Protein AF-A0A800G8V4-F1 (afdb_monomer_lite)

Sequence (65 aa):
MKDDAELYVRRSVANNLNDISKDNSEIVVSTLTRWGQSSSEEMQRLIRRALRTLLKQGNVGALGL

Structure (mmCIF, N/CA/C/O backbone):
data_AF-A0A800G8V4-F1
#
_entry.id   AF-A0A800G8V4-F1
#
loop_
_atom_site.group_PDB
_atom_site.id
_atom_site.type_symbol
_atom_site.label_atom_id
_atom_site.label_alt_id
_atom_site.label_comp_id
_atom_site.label_asym_id
_atom_site.label_entity_id
_atom_site.label_seq_id
_atom_site.pdbx_PDB_ins_code
_atom_site.Cartn_x
_atom_site.Cartn_y
_atom_site.Cartn_z
_atom_site.occupancy
_atom_site.B_iso_or_equiv
_atom_site.auth_seq_id
_atom_site.auth_comp_id
_atom_site.auth_asym_id
_atom_site.auth_atom_id
_atom_site.pdbx_PDB_model_num
ATOM 1 N N . MET A 1 1 ? 2.565 1.615 -15.201 1.00 64.12 1 MET A N 1
ATOM 2 C CA . MET A 1 1 ? 1.897 2.179 -14.000 1.00 64.12 1 MET A CA 1
ATOM 3 C C . MET A 1 1 ? 2.067 1.346 -12.722 1.00 64.12 1 MET A C 1
ATOM 5 O O . MET A 1 1 ? 2.647 1.897 -11.799 1.00 64.12 1 MET A O 1
ATOM 9 N N . LYS A 1 2 ? 1.640 0.071 -12.597 1.00 66.00 2 LYS A N 1
ATOM 10 C CA . LYS A 1 2 ? 2.031 -0.761 -11.420 1.00 66.00 2 LYS A CA 1
ATOM 11 C C . LYS A 1 2 ? 3.392 -1.456 -11.595 1.00 66.00 2 LYS A C 1
ATOM 13 O O . LYS A 1 2 ? 4.197 -1.468 -10.673 1.00 66.00 2 LYS A O 1
ATOM 18 N N . ASP A 1 3 ? 3.668 -1.904 -12.818 1.00 67.44 3 ASP A N 1
ATOM 19 C CA . ASP A 1 3 ? 4.957 -2.443 -13.277 1.00 67.44 3 ASP A CA 1
ATOM 20 C C . ASP A 1 3 ? 5.759 -1.363 -14.014 1.00 67.44 3 ASP A C 1
ATOM 22 O O . ASP A 1 3 ? 6.422 -1.614 -15.014 1.00 67.44 3 ASP A O 1
ATOM 26 N N . ASP A 1 4 ? 5.591 -0.108 -13.594 1.00 78.50 4 ASP A N 1
ATOM 27 C CA . ASP A 1 4 ? 6.290 1.000 -14.230 1.00 78.50 4 ASP A CA 1
ATOM 28 C C . ASP A 1 4 ? 7.792 0.914 -13.971 1.00 78.50 4 ASP A C 1
ATOM 30 O O . ASP A 1 4 ? 8.200 0.693 -12.827 1.00 78.50 4 ASP A O 1
ATOM 34 N N . ALA A 1 5 ? 8.615 1.135 -14.996 1.00 77.62 5 ALA A N 1
ATOM 35 C CA . ALA A 1 5 ? 10.064 1.155 -14.824 1.00 77.62 5 ALA A CA 1
ATOM 36 C C . ALA A 1 5 ? 10.478 2.265 -13.842 1.00 77.62 5 ALA A C 1
ATOM 38 O O . ALA A 1 5 ? 11.403 2.084 -13.043 1.00 77.62 5 ALA A O 1
ATOM 39 N N . GLU A 1 6 ? 9.739 3.378 -13.803 1.00 86.88 6 GLU A N 1
ATOM 40 C CA . GLU A 1 6 ? 10.049 4.488 -12.915 1.00 86.88 6 GLU A CA 1
ATOM 41 C C . GLU A 1 6 ? 9.671 4.206 -11.456 1.00 86.88 6 GLU A C 1
ATOM 43 O O . GLU A 1 6 ? 8.510 4.026 -11.071 1.00 86.88 6 GLU A O 1
ATOM 48 N N . LEU A 1 7 ? 10.684 4.254 -10.588 1.00 84.88 7 LEU A N 1
ATOM 49 C CA . LEU A 1 7 ? 10.514 4.100 -9.143 1.00 84.88 7 LEU A CA 1
ATOM 50 C C . LEU A 1 7 ? 9.570 5.155 -8.546 1.00 84.88 7 LEU A C 1
ATOM 52 O O . LEU A 1 7 ? 8.844 4.867 -7.590 1.00 84.88 7 LEU A O 1
ATOM 56 N N . TYR A 1 8 ? 9.583 6.377 -9.082 1.00 87.44 8 TYR A N 1
ATOM 57 C CA . TYR A 1 8 ? 8.727 7.463 -8.609 1.00 87.44 8 TYR A CA 1
ATOM 58 C C . TYR A 1 8 ? 7.240 7.129 -8.793 1.00 87.44 8 TYR A C 1
ATOM 60 O O . TYR A 1 8 ? 6.463 7.233 -7.839 1.00 87.44 8 TYR A O 1
ATOM 68 N N . VAL A 1 9 ? 6.867 6.618 -9.970 1.00 87.88 9 VAL A N 1
ATOM 69 C CA . VAL A 1 9 ? 5.496 6.193 -10.280 1.00 87.88 9 VAL A CA 1
ATOM 70 C C . VAL A 1 9 ? 5.060 5.072 -9.336 1.00 87.88 9 VAL A C 1
ATOM 72 O O . VAL A 1 9 ? 4.025 5.185 -8.675 1.00 87.88 9 VAL A O 1
ATOM 75 N N . ARG A 1 10 ? 5.896 4.041 -9.156 1.00 90.62 10 ARG A N 1
ATOM 76 C CA . ARG A 1 10 ? 5.616 2.930 -8.226 1.00 90.62 10 ARG A CA 1
ATOM 77 C C . ARG A 1 10 ? 5.435 3.393 -6.779 1.00 90.62 10 ARG A C 1
ATOM 79 O O . ARG A 1 10 ? 4.568 2.888 -6.062 1.00 90.62 10 ARG A O 1
ATOM 86 N N . ARG A 1 11 ? 6.215 4.383 -6.331 1.00 90.75 11 ARG A N 1
ATOM 87 C CA . ARG A 1 11 ? 6.058 4.990 -4.999 1.00 90.75 11 ARG A CA 1
ATOM 88 C C . ARG A 1 11 ? 4.742 5.756 -4.868 1.00 90.75 11 ARG A C 1
ATOM 90 O O . ARG A 1 11 ? 4.112 5.662 -3.814 1.00 90.75 11 ARG A O 1
ATOM 97 N N . SER A 1 12 ? 4.333 6.498 -5.889 1.00 93.88 12 SER A N 1
ATOM 98 C CA . SER A 1 12 ? 3.048 7.202 -5.881 1.00 93.88 12 SER A CA 1
ATOM 99 C C . SER A 1 12 ? 1.880 6.213 -5.783 1.00 93.88 12 SER A C 1
ATOM 101 O O . SER A 1 12 ? 1.056 6.320 -4.876 1.00 93.88 12 SER A O 1
ATOM 103 N N . VAL A 1 13 ? 1.903 5.151 -6.599 1.00 93.25 13 VAL A N 1
ATOM 104 C CA . VAL A 1 13 ? 0.906 4.065 -6.558 1.00 93.25 13 VAL A CA 1
ATOM 105 C C . VAL A 1 13 ? 0.825 3.425 -5.170 1.00 93.25 13 VAL A C 1
ATOM 107 O O . VAL A 1 13 ? -0.265 3.306 -4.614 1.00 93.25 13 VAL A O 1
ATOM 110 N N . ALA A 1 14 ? 1.966 3.072 -4.566 1.00 94.38 14 ALA A N 1
ATOM 111 C CA . ALA A 1 14 ? 1.984 2.495 -3.221 1.00 94.38 14 ALA A CA 1
ATOM 112 C C . ALA A 1 14 ? 1.398 3.435 -2.155 1.00 94.38 14 ALA A C 1
ATOM 114 O O . ALA A 1 14 ? 0.757 2.972 -1.217 1.00 94.38 14 ALA A O 1
ATOM 115 N N . ASN A 1 15 ? 1.635 4.745 -2.269 1.00 95.38 15 ASN A N 1
ATOM 116 C CA . ASN A 1 15 ? 1.079 5.716 -1.327 1.00 95.38 15 ASN A CA 1
ATOM 117 C C . ASN A 1 15 ? -0.443 5.806 -1.461 1.00 95.38 15 ASN A C 1
ATOM 119 O O . ASN A 1 15 ? -1.127 5.677 -0.452 1.00 95.38 15 ASN A O 1
ATOM 123 N N . ASN A 1 16 ? -0.956 5.926 -2.688 1.00 95.75 16 ASN A N 1
ATOM 124 C CA . ASN A 1 16 ? -2.397 5.978 -2.933 1.00 95.75 16 ASN A CA 1
ATOM 125 C C . ASN A 1 16 ? -3.102 4.724 -2.399 1.00 95.75 16 ASN A C 1
ATOM 127 O O . ASN A 1 16 ? -4.121 4.827 -1.723 1.00 95.75 16 ASN A O 1
ATOM 131 N N . LEU A 1 17 ? -2.529 3.538 -2.630 1.00 96.00 17 LEU A N 1
ATOM 132 C CA . LEU A 1 17 ? -3.071 2.287 -2.092 1.00 96.00 17 LEU A CA 1
ATOM 133 C C . LEU A 1 17 ? -3.054 2.248 -0.559 1.00 96.00 17 LEU A C 1
ATOM 135 O O . LEU A 1 17 ? -4.018 1.787 0.045 1.00 96.00 17 LEU A O 1
ATOM 139 N N . ASN A 1 18 ? -1.994 2.756 0.075 1.00 96.38 18 ASN A N 1
ATOM 140 C CA . ASN A 1 18 ? -1.923 2.845 1.533 1.00 96.38 18 ASN A CA 1
ATOM 141 C C . ASN A 1 18 ? -2.932 3.839 2.123 1.00 96.38 18 A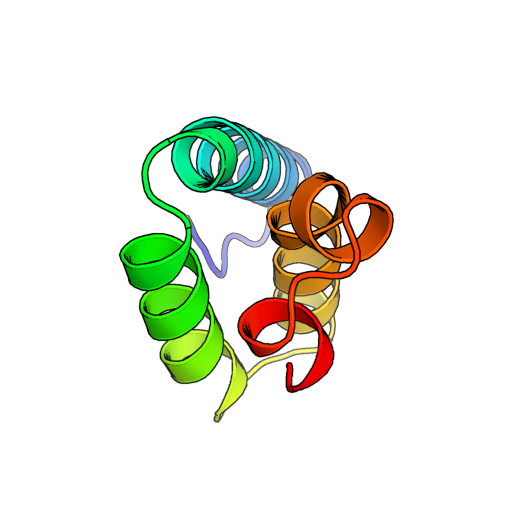SN A C 1
ATOM 143 O O . ASN A 1 18 ? -3.314 3.703 3.281 1.00 96.38 18 ASN A O 1
ATOM 147 N N . ASP A 1 19 ? -3.323 4.868 1.378 1.00 95.50 19 ASP A N 1
ATOM 148 C CA . ASP A 1 19 ? -4.338 5.810 1.839 1.00 95.50 19 ASP A CA 1
ATOM 149 C C . ASP A 1 19 ? -5.742 5.219 1.696 1.00 95.50 19 ASP A C 1
ATOM 151 O O . ASP A 1 19 ? -6.499 5.255 2.661 1.00 95.50 19 ASP A O 1
ATOM 155 N N . ILE A 1 20 ? -6.040 4.559 0.572 1.00 95.38 20 ILE A N 1
ATOM 156 C CA . ILE A 1 20 ? -7.303 3.827 0.372 1.00 95.38 20 ILE A CA 1
ATOM 157 C C . ILE A 1 20 ? -7.467 2.714 1.415 1.00 95.38 20 ILE A C 1
ATOM 159 O O . ILE A 1 20 ? -8.575 2.476 1.896 1.00 95.38 20 ILE A O 1
ATOM 163 N N . SER A 1 21 ? -6.378 2.034 1.788 1.00 94.44 21 SER A N 1
ATOM 164 C CA . SER A 1 21 ? -6.432 0.887 2.699 1.00 94.44 21 SER A CA 1
ATOM 165 C C . SER A 1 21 ? -6.889 1.239 4.114 1.00 94.44 21 SER A C 1
ATOM 167 O O . SER A 1 21 ? -7.344 0.348 4.826 1.00 94.44 21 SER A O 1
ATOM 169 N N . LYS A 1 22 ? -6.822 2.518 4.509 1.00 89.62 22 LYS A N 1
ATOM 170 C CA . LYS A 1 22 ? -7.309 2.993 5.813 1.00 89.62 22 LYS A CA 1
ATOM 171 C C . LYS A 1 22 ? -8.823 2.848 5.950 1.00 89.62 22 LYS A C 1
ATOM 173 O O . LYS A 1 22 ? -9.285 2.495 7.027 1.00 89.62 22 LYS A O 1
ATOM 178 N N . ASP A 1 23 ? -9.553 3.068 4.857 1.00 93.12 23 ASP A N 1
ATOM 179 C CA . ASP A 1 23 ? -11.020 3.019 4.829 1.00 93.12 23 ASP A CA 1
ATOM 180 C C . ASP A 1 23 ? -11.547 1.759 4.119 1.00 93.12 23 ASP A C 1
ATOM 182 O O . ASP A 1 23 ? -12.630 1.273 4.424 1.00 93.12 23 ASP A O 1
ATOM 186 N N . ASN A 1 24 ? -10.775 1.200 3.179 1.00 92.88 24 ASN A N 1
ATOM 187 C CA . ASN A 1 24 ? -11.184 0.101 2.295 1.00 92.88 24 ASN A CA 1
ATOM 188 C C . ASN A 1 24 ? -10.135 -1.025 2.272 1.00 92.88 24 ASN A C 1
ATOM 190 O O . ASN A 1 24 ? -9.650 -1.440 1.214 1.00 92.88 24 ASN A O 1
ATOM 194 N N . SER A 1 25 ? -9.750 -1.500 3.459 1.00 91.75 25 SER A N 1
ATOM 195 C CA . SER A 1 25 ? -8.659 -2.470 3.630 1.00 91.75 25 SER A CA 1
ATOM 196 C C . SER A 1 25 ? -8.851 -3.767 2.830 1.00 91.75 25 SER A C 1
ATOM 198 O O . SER A 1 25 ? -7.916 -4.203 2.161 1.00 91.75 25 SER A O 1
ATOM 200 N N . GLU A 1 26 ? -10.055 -4.346 2.815 1.00 90.75 26 GLU A N 1
ATOM 201 C CA . GLU A 1 26 ? -10.346 -5.614 2.122 1.00 90.75 26 GLU A CA 1
ATOM 202 C C . GLU A 1 26 ? -10.115 -5.542 0.604 1.00 90.75 26 GLU A C 1
ATOM 204 O O . GLU A 1 26 ? -9.507 -6.436 0.004 1.00 90.75 26 GLU A O 1
ATOM 209 N N . ILE A 1 27 ? -10.548 -4.449 -0.033 1.00 93.31 27 ILE A N 1
ATOM 210 C CA . ILE A 1 27 ? -10.379 -4.239 -1.479 1.00 93.31 27 ILE A CA 1
ATOM 211 C C . ILE A 1 27 ? -8.894 -4.079 -1.821 1.00 93.31 27 ILE A C 1
ATOM 213 O O . ILE A 1 27 ? -8.417 -4.624 -2.820 1.00 93.31 27 ILE A O 1
ATOM 217 N N . VAL A 1 28 ? -8.133 -3.369 -0.984 1.00 94.38 28 VAL A N 1
ATOM 218 C CA . VAL A 1 28 ? -6.693 -3.184 -1.212 1.00 94.38 28 VAL A CA 1
ATOM 219 C C . VAL A 1 28 ? -5.928 -4.489 -1.009 1.00 94.38 28 VAL A C 1
ATOM 221 O O . VAL A 1 28 ? -5.106 -4.837 -1.857 1.00 94.38 28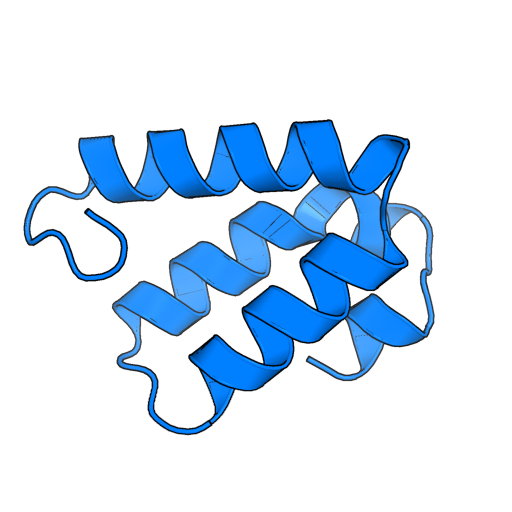 VAL A O 1
ATOM 224 N N . VAL A 1 29 ? -6.220 -5.235 0.061 1.00 92.25 29 VAL A N 1
ATOM 225 C CA . VAL A 1 29 ? -5.590 -6.535 0.337 1.00 92.25 29 VAL A CA 1
ATOM 226 C C . VAL A 1 29 ? -5.860 -7.500 -0.813 1.00 92.25 29 VAL A C 1
ATOM 228 O O . VAL A 1 29 ? -4.906 -7.994 -1.404 1.00 92.25 29 VAL A O 1
ATOM 231 N N . SER A 1 30 ? -7.118 -7.686 -1.223 1.00 92.50 30 SER A N 1
ATOM 232 C CA . SER A 1 30 ? -7.461 -8.587 -2.337 1.00 92.50 30 SER A CA 1
ATOM 233 C C . SER A 1 30 ? -6.785 -8.197 -3.658 1.00 92.50 30 SER A C 1
ATOM 235 O O . SER A 1 30 ? -6.277 -9.059 -4.385 1.00 92.50 30 SER A O 1
ATOM 237 N N . THR A 1 31 ? -6.705 -6.897 -3.952 1.00 92.94 31 THR A N 1
ATOM 238 C CA . THR A 1 31 ? -5.997 -6.383 -5.133 1.00 92.94 31 THR A CA 1
ATOM 239 C C . THR A 1 31 ? -4.510 -6.731 -5.080 1.00 92.94 31 THR A C 1
ATOM 241 O O . THR A 1 31 ? -3.959 -7.238 -6.061 1.00 92.94 31 THR A O 1
ATOM 244 N N . LEU A 1 32 ? -3.862 -6.501 -3.936 1.00 92.00 32 LEU A N 1
ATOM 245 C CA . LEU A 1 32 ? -2.434 -6.758 -3.763 1.00 92.00 32 LEU A CA 1
ATOM 246 C C . LEU A 1 32 ? -2.109 -8.250 -3.698 1.00 92.00 32 LEU A C 1
ATOM 248 O O . LEU A 1 32 ? -1.084 -8.649 -4.246 1.00 92.00 32 LEU A O 1
ATOM 252 N N . THR A 1 33 ? -2.996 -9.085 -3.154 1.00 90.25 33 THR A N 1
ATOM 253 C CA . THR A 1 33 ? -2.888 -10.549 -3.237 1.00 90.25 33 THR A CA 1
ATOM 254 C C . THR A 1 33 ? -2.839 -11.013 -4.678 1.00 90.25 33 THR A C 1
ATOM 256 O O . THR A 1 33 ? -1.951 -11.779 -5.051 1.00 90.25 33 THR A O 1
ATOM 259 N N 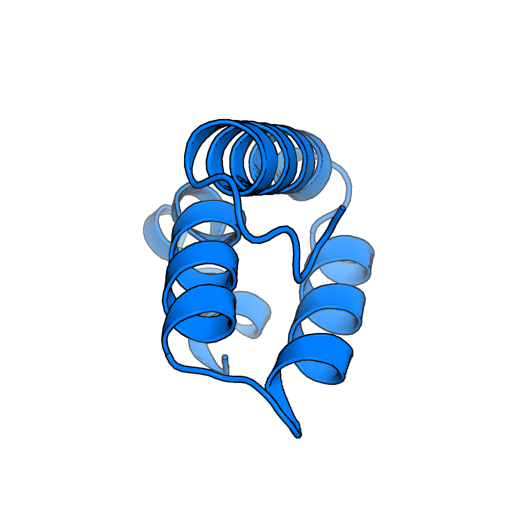. ARG A 1 34 ? -3.733 -10.496 -5.524 1.00 89.12 34 ARG A N 1
ATOM 260 C CA . ARG A 1 34 ? -3.731 -10.833 -6.948 1.00 89.12 34 ARG A CA 1
ATOM 261 C C . ARG A 1 34 ? -2.450 -10.374 -7.645 1.00 89.12 34 ARG A C 1
ATOM 263 O O . ARG A 1 34 ? -1.966 -11.062 -8.537 1.00 89.12 34 ARG A O 1
ATOM 270 N N . TRP A 1 35 ? -1.898 -9.224 -7.261 1.00 89.12 35 TRP A N 1
ATOM 271 C CA . TRP A 1 35 ? -0.644 -8.724 -7.836 1.00 89.12 35 TRP A CA 1
ATOM 272 C C . TRP A 1 35 ? 0.573 -9.518 -7.344 1.00 89.12 35 TRP A C 1
ATOM 274 O O . TRP A 1 35 ? 1.528 -9.691 -8.097 1.00 89.12 35 TRP A O 1
ATOM 284 N N . GLY A 1 36 ? 0.519 -10.044 -6.118 1.00 83.94 36 GLY A N 1
ATOM 285 C CA . GLY A 1 36 ? 1.571 -10.844 -5.495 1.00 83.94 36 GLY A CA 1
ATOM 286 C C . GLY A 1 36 ? 1.839 -12.188 -6.180 1.00 83.94 36 GLY A C 1
ATOM 287 O O . GLY A 1 36 ? 2.985 -12.629 -6.197 1.00 83.94 36 GLY A O 1
ATOM 288 N N . GLN A 1 37 ? 0.841 -12.809 -6.817 1.00 78.38 37 GLN A N 1
ATOM 289 C CA . GLN A 1 37 ? 0.954 -14.168 -7.380 1.00 78.38 37 GLN A CA 1
ATOM 290 C C . GLN A 1 37 ? 1.955 -14.329 -8.544 1.00 78.38 37 GLN A C 1
ATOM 292 O O . GLN A 1 37 ? 2.293 -15.453 -8.908 1.00 78.38 37 GLN A O 1
ATOM 297 N N . SER A 1 38 ? 2.449 -13.247 -9.154 1.00 64.81 38 SER A N 1
ATOM 298 C CA . SER A 1 38 ? 3.427 -13.309 -10.261 1.00 64.81 38 SER A CA 1
ATOM 299 C C . SER A 1 38 ? 4.345 -12.085 -10.271 1.00 64.81 38 SER A C 1
ATOM 301 O O . SER A 1 38 ? 4.531 -11.428 -11.293 1.00 64.81 38 SER A O 1
ATOM 303 N N . SER A 1 39 ? 4.850 -11.714 -9.097 1.00 67.75 39 SER A N 1
ATOM 304 C CA . SER A 1 39 ? 5.437 -10.394 -8.866 1.00 67.75 39 SER A CA 1
ATOM 305 C C . SER A 1 39 ? 6.966 -10.392 -8.885 1.00 67.75 39 SER A C 1
ATOM 307 O O . SER A 1 39 ? 7.621 -11.185 -8.215 1.00 67.75 39 SER A O 1
ATOM 309 N N . SER A 1 40 ? 7.538 -9.436 -9.619 1.00 83.00 40 SER A N 1
ATOM 310 C CA . SER A 1 40 ? 8.954 -9.069 -9.527 1.00 83.00 40 SER A CA 1
ATOM 311 C C . SER A 1 40 ? 9.292 -8.520 -8.133 1.00 83.00 40 SER A C 1
ATOM 313 O O . SER A 1 40 ? 8.409 -8.072 -7.393 1.00 83.00 40 SER A O 1
ATOM 315 N N . GLU A 1 41 ? 10.579 -8.469 -7.764 1.00 85.94 41 GLU A N 1
ATOM 316 C CA . GLU A 1 41 ? 10.998 -7.856 -6.488 1.00 85.94 41 GLU A CA 1
ATOM 317 C C . GLU A 1 41 ? 10.486 -6.417 -6.317 1.00 85.94 41 GLU A C 1
ATOM 319 O O . GLU A 1 41 ? 10.248 -5.925 -5.213 1.00 85.94 41 GLU A O 1
ATOM 324 N N . GLU A 1 42 ? 10.342 -5.722 -7.435 1.00 87.38 42 GLU A N 1
ATOM 325 C CA . GLU A 1 42 ? 9.825 -4.370 -7.517 1.00 87.38 42 GLU A CA 1
ATOM 326 C C . GLU A 1 42 ? 8.368 -4.279 -7.073 1.00 87.38 42 GLU A C 1
ATOM 328 O O . GLU A 1 42 ? 8.019 -3.407 -6.272 1.00 87.38 42 GLU A O 1
ATOM 333 N N . MET A 1 43 ? 7.543 -5.211 -7.544 1.00 89.19 43 MET A N 1
ATOM 334 C CA . MET A 1 43 ? 6.149 -5.338 -7.142 1.00 89.19 43 MET A CA 1
ATOM 335 C C . MET A 1 43 ? 6.041 -5.748 -5.667 1.00 89.19 43 MET A C 1
ATOM 337 O O . MET A 1 43 ? 5.250 -5.174 -4.925 1.00 89.19 43 MET A O 1
ATOM 341 N N . GLN A 1 44 ? 6.920 -6.629 -5.188 1.00 89.12 44 GLN A N 1
ATOM 342 C CA . GLN A 1 44 ? 7.010 -6.985 -3.767 1.00 89.12 44 GLN A CA 1
ATOM 343 C C . GLN A 1 44 ? 7.336 -5.775 -2.870 1.00 89.12 44 GLN A C 1
ATOM 345 O O . GLN A 1 44 ? 6.737 -5.584 -1.807 1.00 89.12 44 GLN A O 1
ATOM 350 N N . ARG A 1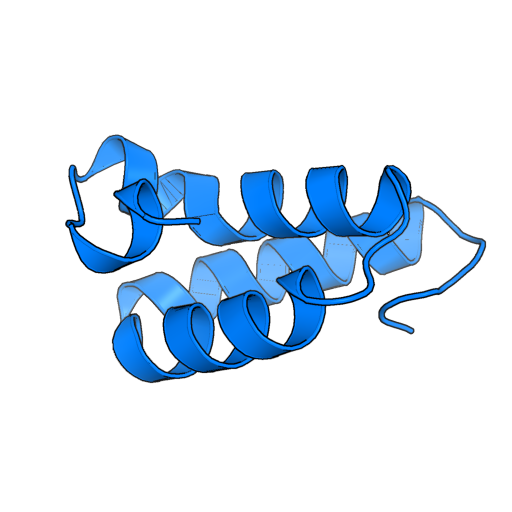 45 ? 8.249 -4.896 -3.307 1.00 90.50 45 ARG A N 1
ATOM 351 C CA . ARG A 1 45 ? 8.544 -3.627 -2.613 1.00 90.50 45 ARG A CA 1
ATOM 352 C C . ARG A 1 45 ? 7.347 -2.671 -2.621 1.00 90.50 45 ARG A C 1
ATOM 354 O O . ARG A 1 45 ? 7.111 -1.995 -1.617 1.00 90.50 45 ARG A O 1
ATOM 361 N N . LEU A 1 46 ? 6.597 -2.616 -3.722 1.00 92.88 46 LEU A N 1
ATOM 362 C CA . LEU A 1 46 ? 5.373 -1.819 -3.833 1.00 92.88 46 LEU A CA 1
ATOM 363 C C . LEU A 1 46 ?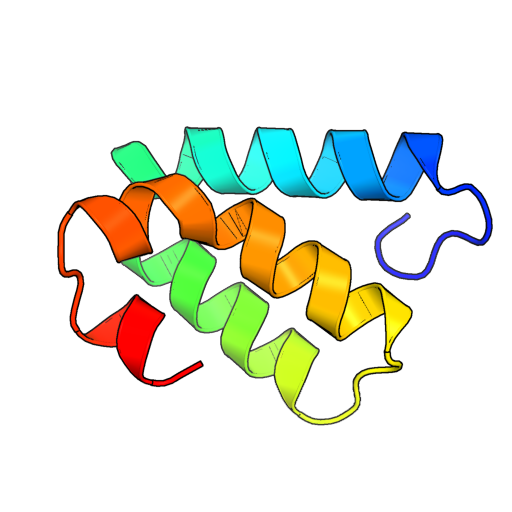 4.306 -2.321 -2.851 1.00 92.88 46 LEU A C 1
ATOM 365 O O . LEU A 1 46 ? 3.794 -1.515 -2.074 1.00 92.88 46 LEU A O 1
ATOM 369 N N . ILE A 1 47 ? 4.035 -3.631 -2.831 1.00 92.44 47 ILE A N 1
ATOM 370 C CA . ILE A 1 47 ? 3.037 -4.272 -1.957 1.00 92.44 47 ILE A CA 1
ATOM 371 C C . ILE A 1 47 ? 3.340 -3.981 -0.484 1.00 92.44 47 ILE A C 1
ATOM 373 O O . ILE A 1 47 ? 2.490 -3.432 0.220 1.00 92.44 47 ILE A O 1
ATOM 377 N N . ARG A 1 48 ? 4.580 -4.223 -0.032 1.00 91.50 48 ARG A N 1
ATOM 378 C CA . ARG A 1 48 ? 4.989 -3.915 1.352 1.00 91.50 48 ARG A CA 1
ATOM 379 C C . ARG A 1 48 ? 4.764 -2.450 1.717 1.00 91.50 48 ARG A C 1
ATOM 381 O O . ARG A 1 48 ? 4.335 -2.135 2.825 1.00 91.50 48 ARG A O 1
ATOM 388 N N . ARG A 1 49 ? 5.036 -1.532 0.785 1.00 94.12 49 ARG A N 1
ATOM 389 C CA . ARG A 1 49 ? 4.844 -0.097 1.018 1.00 94.12 49 ARG A CA 1
ATOM 390 C C . ARG A 1 49 ? 3.370 0.308 1.030 1.00 94.12 49 ARG A C 1
ATOM 392 O O . ARG A 1 49 ? 3.034 1.222 1.781 1.00 94.12 49 ARG A O 1
ATOM 399 N N . ALA A 1 50 ? 2.530 -0.351 0.237 1.00 94.25 50 ALA A N 1
ATOM 400 C CA . ALA A 1 50 ? 1.087 -0.131 0.184 1.00 94.25 50 ALA A CA 1
ATOM 401 C C . ALA A 1 50 ? 0.354 -0.650 1.435 1.00 94.25 50 ALA A C 1
ATOM 403 O O . ALA A 1 50 ? -0.663 -0.087 1.828 1.00 94.25 50 ALA A O 1
ATOM 404 N N . LEU A 1 51 ? 0.888 -1.685 2.092 1.00 94.56 51 LEU A N 1
ATOM 405 C CA . LEU A 1 51 ? 0.300 -2.285 3.297 1.00 94.56 51 LEU A CA 1
ATOM 406 C C . LEU A 1 51 ? 0.892 -1.758 4.612 1.00 94.56 51 LEU A C 1
ATOM 408 O O . LEU A 1 51 ? 0.454 -2.177 5.680 1.00 94.56 51 LEU A O 1
ATOM 412 N N . ARG A 1 52 ? 1.868 -0.838 4.580 1.00 93.75 52 ARG A N 1
ATOM 413 C CA . ARG A 1 52 ? 2.633 -0.415 5.774 1.00 93.75 52 ARG A CA 1
ATOM 414 C C . ARG A 1 52 ? 1.756 0.034 6.949 1.00 93.75 52 ARG A C 1
ATOM 416 O O . ARG A 1 52 ? 2.092 -0.248 8.098 1.00 93.75 52 ARG A O 1
ATOM 423 N N . THR A 1 53 ? 0.649 0.734 6.682 1.00 93.25 53 THR A N 1
ATOM 424 C CA . THR A 1 53 ? -0.265 1.194 7.735 1.00 93.25 53 THR A CA 1
ATOM 425 C C . THR A 1 53 ? -1.069 0.030 8.309 1.00 93.25 53 THR A C 1
ATOM 427 O O . THR A 1 53 ? -1.132 -0.099 9.528 1.00 93.25 53 THR A O 1
ATOM 430 N N . LEU A 1 54 ? -1.595 -0.853 7.456 1.00 90.25 54 LEU A N 1
ATOM 431 C CA . LEU A 1 54 ? -2.330 -2.048 7.880 1.00 90.25 54 LEU A CA 1
ATOM 432 C C . LEU A 1 54 ? -1.451 -3.023 8.676 1.00 90.25 54 LEU A C 1
ATOM 434 O O . LEU A 1 54 ? -1.888 -3.550 9.696 1.00 90.25 54 LEU A O 1
ATOM 438 N N . LEU A 1 55 ? -0.193 -3.207 8.263 1.00 89.69 55 LEU A N 1
ATOM 439 C CA . LEU A 1 55 ? 0.791 -4.019 8.986 1.00 89.69 55 LEU A CA 1
ATOM 440 C C . LEU A 1 55 ? 1.069 -3.450 10.380 1.00 89.69 55 LEU A C 1
ATOM 442 O O . LEU A 1 55 ? 1.060 -4.186 11.363 1.00 89.69 55 LEU A O 1
ATOM 446 N N . LYS A 1 56 ? 1.244 -2.126 10.490 1.00 89.25 56 LYS A N 1
ATOM 447 C CA . LYS A 1 56 ? 1.420 -1.453 11.786 1.00 89.25 56 LYS A CA 1
ATOM 448 C C . LYS A 1 56 ? 0.190 -1.598 12.694 1.00 89.25 56 LYS A C 1
ATOM 450 O O . LYS A 1 56 ? 0.335 -1.584 13.911 1.00 89.25 56 LYS A O 1
ATOM 455 N N . GLN A 1 57 ? -1.000 -1.725 12.112 1.00 88.19 57 GLN A N 1
ATOM 456 C CA . GLN A 1 57 ? -2.263 -1.922 12.829 1.00 88.19 57 GLN A CA 1
ATOM 457 C C . GLN A 1 57 ? -2.559 -3.397 13.154 1.00 88.19 57 GLN A C 1
ATOM 459 O O . GLN A 1 57 ? -3.567 -3.675 13.795 1.00 88.19 57 GLN A O 1
ATOM 464 N N . GLY A 1 58 ? -1.708 -4.342 12.735 1.00 84.81 58 GLY A N 1
ATOM 465 C CA . GLY A 1 58 ? -1.909 -5.772 12.989 1.00 84.81 58 GLY A CA 1
ATOM 466 C C . GLY A 1 58 ? -3.031 -6.404 12.159 1.00 84.81 58 GLY A C 1
ATOM 467 O O . GLY A 1 58 ? -3.633 -7.385 12.590 1.00 84.81 58 GLY A O 1
ATOM 468 N N . ASN A 1 59 ? -3.347 -5.853 10.982 1.00 83.00 59 ASN A N 1
ATOM 469 C CA . ASN A 1 59 ? -4.397 -6.398 10.123 1.00 83.00 59 ASN A CA 1
ATOM 470 C C . ASN A 1 59 ? -4.020 -7.801 9.605 1.00 83.00 59 ASN A C 1
ATOM 472 O O . ASN A 1 59 ? -3.030 -7.962 8.891 1.00 83.00 59 ASN A O 1
ATOM 476 N N . VAL A 1 60 ? -4.846 -8.804 9.923 1.00 79.50 60 VAL A N 1
ATOM 477 C CA . VAL A 1 60 ? -4.601 -10.222 9.591 1.00 79.50 60 VAL A CA 1
ATOM 478 C C . VAL A 1 60 ? -4.512 -10.464 8.081 1.00 79.50 60 VAL A C 1
ATOM 480 O O . VAL A 1 60 ? -3.669 -11.238 7.637 1.00 79.50 60 VAL A O 1
ATOM 483 N N . GLY A 1 61 ? -5.319 -9.764 7.278 1.00 75.00 61 GLY A N 1
ATOM 484 C CA . GLY A 1 61 ? -5.283 -9.877 5.818 1.00 75.00 61 GLY A CA 1
ATOM 485 C C . GLY A 1 61 ? -3.992 -9.330 5.206 1.00 75.00 61 GLY A C 1
ATOM 486 O O . GLY A 1 61 ? -3.491 -9.881 4.232 1.00 75.00 61 GLY A O 1
ATOM 487 N N . ALA A 1 62 ? -3.414 -8.284 5.802 1.00 72.06 62 ALA A N 1
ATOM 488 C CA . ALA A 1 62 ? -2.131 -7.732 5.369 1.00 72.06 62 ALA A CA 1
ATOM 489 C C . ALA A 1 62 ? -0.925 -8.571 5.826 1.00 72.06 62 ALA A C 1
ATOM 491 O O . ALA A 1 62 ? 0.101 -8.548 5.159 1.00 72.06 62 ALA A O 1
ATOM 492 N N . LEU A 1 63 ? -1.033 -9.299 6.944 1.00 77.62 63 LEU A N 1
ATOM 493 C CA . LEU A 1 63 ? 0.032 -10.169 7.462 1.00 77.62 63 LEU A CA 1
ATOM 49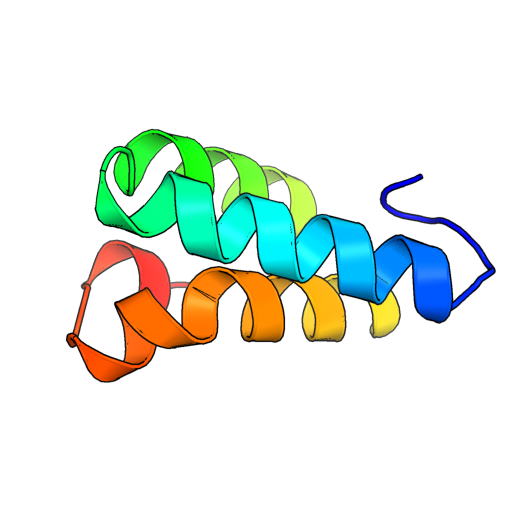4 C C . LEU A 1 63 ? 0.232 -11.447 6.632 1.00 77.62 63 LEU A C 1
ATOM 496 O O . LEU A 1 63 ? 1.297 -12.054 6.702 1.00 77.62 63 LEU A O 1
ATOM 500 N N . GLY A 1 64 ? -0.785 -11.862 5.873 1.00 72.31 64 GLY A N 1
ATOM 501 C CA . GLY A 1 64 ? -0.732 -13.033 4.993 1.00 72.31 64 GLY A CA 1
ATOM 502 C C . GLY A 1 64 ? -0.160 -12.770 3.593 1.00 72.31 64 GLY A C 1
ATOM 503 O O . GLY A 1 64 ? -0.225 -13.671 2.757 1.00 72.31 64 GLY A O 1
ATOM 504 N N . LEU A 1 65 ? 0.343 -11.557 3.328 1.00 69.75 65 LEU A N 1
ATOM 505 C CA . LEU A 1 65 ? 0.892 -11.100 2.042 1.00 69.75 65 LEU A CA 1
ATOM 506 C C . LEU A 1 65 ? 2.395 -10.830 2.111 1.00 69.75 65 LEU A C 1
ATOM 508 O O . LEU A 1 65 ? 3.077 -11.185 1.124 1.00 69.75 65 LEU A O 1
#

Foldseek 3Di:
DCPDPDPVVLLVLLVVLLVCCVPPVPVSLVVLVVQVPDDDVSSVVSLCSNCVVVVVVVPPSSVVD

Radius of gyration: 10.8 Å; chains: 1; bounding box: 22×22×28 Å

Secondary structure (DSSP, 8-state):
--S-S-HHHHHHHHHHHHHHTTT-HHHHHHHHHHHHTT--HHHHHHHHHHSHHHHHTT-HHHHT-

pLDDT: mean 86.99, std 8.71, range [64.12, 96.38]